Protein AF-A0AAX2ULY5-F1 (afdb_monomer_lite)

Foldseek 3Di:
DWDKDWDADDVGDIDIDDTDDCVVVDDDPPPAKDWDKDFPPVWDWDKAQADFDDAFPDDPDPDRFQQDPVDPDHHHSIDIDIPDDRMDTPDTDHPPVDADPPDGDDDDDDDPDPCPVDAGSSRD

pLDDT: mean 73.33, std 11.21, range [49.62, 93.56]

Organism: Aeromonas veronii (NCBI:txid654)

Radius of gyration: 32.69 Å; chains: 1; bounding box: 60×25×97 Å

Structure (mmCIF, N/CA/C/O backbone):
data_AF-A0AAX2ULY5-F1
#
_entry.id   AF-A0AAX2ULY5-F1
#
loop_
_atom_site.group_PDB
_atom_site.id
_atom_site.type_symbol
_atom_site.label_atom_id
_atom_site.label_alt_id
_atom_site.label_comp_id
_atom_site.label_asym_id
_atom_site.label_entity_id
_atom_site.label_seq_id
_atom_site.pdbx_PDB_ins_code
_atom_site.Cartn_x
_atom_site.Cartn_y
_atom_site.Cartn_z
_atom_site.occupancy
_atom_site.B_iso_or_equiv
_atom_site.auth_seq_id
_atom_site.auth_comp_id
_atom_site.auth_asym_id
_atom_site.auth_atom_id
_atom_site.pdbx_PDB_model_num
ATOM 1 N N . MET A 1 1 ? -23.574 -8.764 30.524 1.00 75.38 1 MET A N 1
ATOM 2 C CA . MET A 1 1 ? -22.582 -8.000 31.318 1.00 75.38 1 MET A CA 1
ATOM 3 C C . MET A 1 1 ? -23.320 -7.314 32.451 1.00 75.38 1 MET A C 1
ATOM 5 O O . MET A 1 1 ? -24.433 -6.867 32.214 1.00 75.38 1 MET A O 1
ATOM 9 N N . GLY A 1 2 ? -22.755 -7.254 33.658 1.00 85.94 2 GLY A N 1
ATOM 10 C CA . GLY A 1 2 ? -23.475 -6.703 34.805 1.00 85.94 2 GLY A CA 1
ATOM 11 C C . GLY A 1 2 ? -22.580 -5.938 35.765 1.00 85.94 2 GLY A C 1
ATOM 12 O O . GLY A 1 2 ? -21.387 -6.223 35.861 1.00 85.94 2 GLY A O 1
ATOM 13 N N . VAL A 1 3 ? -23.167 -4.960 36.449 1.00 88.88 3 VAL A N 1
ATOM 14 C CA . VAL A 1 3 ? -22.496 -4.150 37.472 1.00 88.88 3 VAL A CA 1
ATOM 15 C C . VAL A 1 3 ? -23.138 -4.428 38.823 1.00 88.88 3 VAL A C 1
ATOM 17 O O . VAL A 1 3 ? -24.356 -4.581 38.932 1.00 88.88 3 VAL A O 1
ATOM 20 N N . THR A 1 4 ? -22.302 -4.484 39.852 1.00 91.19 4 THR A N 1
ATOM 21 C CA . THR A 1 4 ? -22.703 -4.559 41.257 1.00 91.19 4 THR A CA 1
ATOM 22 C C . THR A 1 4 ? -22.016 -3.440 42.017 1.00 91.19 4 THR A C 1
ATOM 24 O O . THR A 1 4 ? -20.826 -3.195 41.817 1.00 91.19 4 THR A O 1
ATOM 27 N N . VAL A 1 5 ? -22.754 -2.774 42.896 1.00 88.44 5 VAL A N 1
ATOM 28 C CA . VAL A 1 5 ? -22.217 -1.729 43.767 1.00 88.44 5 VAL A CA 1
ATOM 29 C C . VAL A 1 5 ? -22.185 -2.264 45.188 1.00 88.44 5 VAL A C 1
ATOM 31 O O . VAL A 1 5 ? -23.179 -2.801 45.672 1.00 88.44 5 VAL A O 1
ATOM 34 N N . THR A 1 6 ? -21.046 -2.103 45.852 1.00 93.06 6 THR A N 1
ATOM 35 C CA . THR A 1 6 ? -20.894 -2.413 47.274 1.00 93.06 6 THR A CA 1
ATOM 36 C C . THR A 1 6 ? -20.906 -1.108 48.048 1.00 93.06 6 THR A C 1
ATOM 38 O O . THR A 1 6 ? -20.076 -0.234 47.798 1.00 93.06 6 THR A O 1
ATOM 41 N N . LEU A 1 7 ? -21.835 -0.980 48.988 1.00 88.75 7 LEU A N 1
ATOM 42 C CA . LEU A 1 7 ? -21.825 0.086 49.981 1.00 88.75 7 LEU A CA 1
ATOM 43 C C . LEU A 1 7 ? -21.235 -0.475 51.270 1.00 88.75 7 LEU A C 1
ATOM 45 O O . LEU A 1 7 ? -21.538 -1.609 51.640 1.00 88.75 7 LEU A O 1
ATOM 49 N N . ARG A 1 8 ? -20.387 0.317 51.922 1.00 93.19 8 ARG A N 1
ATOM 50 C CA . ARG A 1 8 ? -19.808 0.011 53.228 1.00 93.19 8 ARG A CA 1
ATOM 51 C C . ARG A 1 8 ? -20.004 1.210 54.138 1.00 93.19 8 ARG A C 1
ATOM 53 O O . ARG A 1 8 ? -19.679 2.322 53.717 1.00 93.19 8 ARG A O 1
ATOM 60 N N . ASP A 1 9 ? -20.552 1.003 55.322 1.00 88.38 9 ASP A N 1
ATOM 61 C CA . ASP A 1 9 ? -20.746 2.066 56.306 1.00 88.38 9 ASP A CA 1
ATOM 62 C C . ASP A 1 9 ? -19.586 2.134 57.317 1.00 88.38 9 ASP A C 1
ATOM 64 O O . ASP A 1 9 ? -18.521 1.531 57.139 1.00 88.38 9 ASP A O 1
ATOM 68 N N . GLY A 1 10 ? -19.746 3.001 58.318 1.00 86.56 10 GLY A N 1
ATOM 69 C CA . GLY A 1 10 ? -18.674 3.416 59.223 1.00 86.56 10 GLY A CA 1
ATOM 70 C C . GLY A 1 10 ? -18.206 2.337 60.199 1.00 86.56 10 GLY A C 1
ATOM 71 O O . GLY A 1 10 ? -17.070 2.417 60.665 1.00 86.56 10 GLY A O 1
ATOM 72 N N . ASP A 1 11 ? -19.032 1.335 60.486 1.00 89.44 11 ASP A N 1
ATOM 73 C CA . ASP A 1 11 ? -18.679 0.155 61.281 1.00 89.44 11 ASP A CA 1
ATOM 74 C C . ASP A 1 11 ? -18.407 -1.076 60.415 1.00 89.44 11 ASP A C 1
ATOM 76 O O . ASP A 1 11 ? -18.239 -2.175 60.943 1.00 89.44 11 ASP A O 1
ATOM 80 N N . ASN A 1 12 ? -18.164 -0.842 59.117 1.00 89.31 12 ASN A N 1
ATOM 81 C CA . ASN A 1 12 ? -17.539 -1.776 58.193 1.00 89.31 12 ASN A CA 1
ATOM 82 C C . ASN A 1 12 ? -18.486 -2.867 57.669 1.00 89.31 12 ASN A C 1
ATOM 84 O O . ASN A 1 12 ? -18.003 -3.780 56.982 1.00 89.31 12 ASN A O 1
ATOM 88 N N . ASP A 1 13 ? -19.788 -2.739 57.921 1.00 92.69 13 ASP A N 1
ATOM 89 C CA . ASP A 1 13 ? -20.824 -3.590 57.353 1.00 92.69 13 ASP A CA 1
ATOM 90 C C . ASP A 1 13 ? -20.985 -3.296 55.862 1.00 92.69 13 ASP A C 1
ATOM 92 O O . ASP A 1 13 ? -20.810 -2.172 55.390 1.00 92.69 13 ASP A O 1
ATOM 96 N N . THR A 1 14 ? -21.270 -4.337 55.076 1.00 93.44 14 THR A N 1
ATOM 97 C CA . THR A 1 14 ? -21.396 -4.208 53.621 1.00 93.44 14 THR A CA 1
ATOM 98 C C . THR A 1 14 ? -22.742 -4.689 53.128 1.00 93.44 14 THR A C 1
ATOM 100 O O . THR A 1 14 ? -23.167 -5.796 53.457 1.00 93.44 14 THR A O 1
ATOM 103 N N . VAL A 1 15 ? -23.340 -3.919 52.225 1.00 90.94 15 VAL A N 1
ATOM 104 C CA . VAL A 1 15 ? -24.467 -4.365 51.406 1.00 90.94 15 VAL A CA 1
ATOM 105 C C . VAL A 1 15 ? -24.083 -4.282 49.931 1.00 90.94 15 VAL A C 1
ATOM 107 O O . VAL A 1 15 ? -23.513 -3.290 49.475 1.00 90.94 15 VAL A O 1
ATOM 110 N N . GLN A 1 16 ? -24.369 -5.345 49.180 1.00 93.56 16 GLN A N 1
ATOM 111 C CA . GLN A 1 16 ? -24.197 -5.380 47.728 1.00 93.56 16 GLN A CA 1
ATOM 112 C C . GLN A 1 16 ? -25.535 -5.190 47.025 1.00 93.56 16 GLN A C 1
ATOM 114 O O . GLN A 1 16 ? -26.555 -5.744 47.439 1.00 93.56 16 GLN A O 1
ATOM 119 N N . SER A 1 17 ? -25.525 -4.432 45.930 1.00 90.00 17 SER A N 1
ATOM 120 C CA . SER A 1 17 ? -26.670 -4.354 45.031 1.00 90.00 17 SER A CA 1
ATOM 121 C C . SER A 1 17 ? -26.905 -5.693 44.328 1.00 90.00 17 SER A C 1
ATOM 123 O O . SER A 1 17 ? -25.974 -6.464 44.089 1.00 90.00 17 SER A O 1
ATOM 125 N N . ALA A 1 18 ? -28.142 -5.926 43.887 1.00 89.88 18 ALA A N 1
ATOM 126 C CA . ALA A 1 18 ? -28.394 -6.932 42.862 1.00 89.88 18 ALA A CA 1
ATOM 127 C C . ALA A 1 18 ? -27.599 -6.596 41.585 1.00 89.88 18 ALA A C 1
ATOM 129 O O . ALA A 1 18 ? -27.309 -5.424 41.314 1.00 89.88 18 ALA A O 1
ATOM 130 N N . THR A 1 19 ? -27.244 -7.617 40.804 1.00 91.38 19 THR A N 1
ATOM 131 C CA . THR A 1 19 ? -26.582 -7.423 39.511 1.00 91.38 19 THR A CA 1
ATOM 132 C C . THR A 1 19 ? -27.519 -6.682 38.565 1.00 91.38 19 THR A C 1
ATOM 134 O O . THR A 1 19 ? -28.572 -7.200 38.195 1.00 91.38 19 THR A O 1
ATOM 137 N N . ALA A 1 20 ? -27.130 -5.474 38.162 1.00 90.38 20 ALA A N 1
ATOM 138 C CA . ALA A 1 20 ? -27.830 -4.728 37.128 1.00 90.38 20 ALA A CA 1
ATOM 139 C C . ALA A 1 20 ? -27.329 -5.183 35.754 1.00 90.38 20 ALA A C 1
ATOM 141 O O . ALA A 1 20 ? -26.121 -5.169 35.505 1.00 90.38 20 ALA A O 1
ATOM 142 N N . ASP A 1 21 ? -28.244 -5.587 34.871 1.00 90.25 21 ASP A N 1
ATOM 143 C CA . ASP A 1 21 ? -27.906 -5.906 33.487 1.00 90.25 21 ASP A CA 1
ATOM 144 C C . ASP A 1 21 ? -27.646 -4.618 32.698 1.00 90.25 21 ASP A C 1
ATOM 146 O O . ASP A 1 21 ? -28.509 -3.748 32.590 1.00 90.25 21 ASP A O 1
ATOM 150 N N . ILE A 1 22 ? -26.445 -4.509 32.135 1.00 90.00 22 ILE A N 1
ATOM 151 C CA . ILE A 1 22 ? -26.019 -3.376 31.303 1.00 90.00 22 ILE A CA 1
ATOM 152 C C . ILE A 1 22 ? -25.714 -3.803 29.865 1.00 90.00 22 ILE A C 1
ATOM 154 O O . ILE A 1 22 ? -25.141 -3.035 29.093 1.00 90.00 22 ILE A O 1
ATOM 158 N N . SER A 1 23 ? -26.092 -5.023 29.479 1.00 84.69 23 SER A N 1
ATOM 159 C CA . SER A 1 23 ? -25.760 -5.601 28.171 1.00 84.69 23 SER A CA 1
ATOM 160 C C . SER A 1 23 ? -26.279 -4.765 26.992 1.00 84.69 23 SER A C 1
ATOM 162 O O . SER A 1 23 ? -25.667 -4.782 25.932 1.00 84.69 23 SER A O 1
ATOM 164 N N . GLY A 1 24 ? -27.367 -4.004 27.172 1.00 83.94 24 GLY A N 1
ATOM 165 C CA . GLY A 1 24 ? -27.899 -3.069 26.168 1.00 83.94 24 GLY A CA 1
ATOM 166 C C . GLY A 1 24 ? -27.387 -1.626 26.276 1.00 83.94 24 GLY A C 1
ATOM 167 O O . GLY A 1 24 ? -27.716 -0.801 25.428 1.00 83.94 24 GLY A O 1
ATOM 168 N N . GLN A 1 25 ? -26.615 -1.304 27.316 1.00 85.81 25 GLN A N 1
ATOM 169 C CA . GLN A 1 25 ? -26.086 0.043 27.569 1.00 85.81 25 GLN A CA 1
ATOM 170 C C . GLN A 1 25 ? -24.627 0.199 27.125 1.00 85.81 25 GLN A C 1
ATOM 172 O O . GLN A 1 25 ? -24.160 1.319 26.929 1.00 85.81 25 GLN A O 1
ATOM 177 N N . VAL A 1 26 ? -23.911 -0.915 26.944 1.00 81.06 26 VAL A N 1
ATOM 178 C CA . VAL A 1 26 ? -22.526 -0.937 26.465 1.00 81.06 26 VAL A CA 1
ATOM 179 C C . VAL A 1 26 ? -22.502 -1.423 25.022 1.00 81.06 26 VAL A C 1
ATOM 181 O O . VAL A 1 26 ? -22.869 -2.561 24.739 1.00 81.06 26 VAL A O 1
ATOM 184 N N . ARG A 1 27 ? -22.040 -0.567 24.104 1.00 77.81 27 ARG A N 1
ATOM 185 C CA . ARG A 1 27 ? -21.796 -0.933 22.704 1.00 77.81 27 ARG A CA 1
ATOM 186 C C . ARG A 1 27 ? -20.302 -0.900 22.420 1.00 77.81 27 ARG A C 1
ATOM 188 O O . ARG A 1 27 ? -19.677 0.149 22.542 1.00 77.81 27 ARG A O 1
ATOM 195 N N . PHE A 1 28 ? -19.754 -2.035 21.999 1.00 73.62 28 PHE A N 1
ATOM 196 C CA . PHE A 1 28 ? -18.431 -2.077 21.393 1.00 73.62 28 PHE A CA 1
ATOM 197 C C . PHE A 1 28 ? -18.589 -1.743 19.915 1.00 73.62 28 PHE A C 1
ATOM 199 O O . PHE A 1 28 ? -19.217 -2.483 19.156 1.00 73.62 28 PHE A O 1
ATOM 206 N N . ASN A 1 29 ? -18.071 -0.585 19.523 1.00 70.56 29 ASN A N 1
ATOM 207 C CA . ASN A 1 29 ? -17.915 -0.235 18.121 1.00 70.56 29 ASN A CA 1
ATOM 208 C C . ASN A 1 29 ? -16.634 -0.921 17.650 1.00 70.56 29 ASN A C 1
ATOM 210 O O . ASN A 1 29 ? -15.606 -0.268 17.551 1.00 70.56 29 ASN A O 1
ATOM 214 N N . ASP A 1 30 ? -16.674 -2.241 17.483 1.00 69.19 30 ASP A N 1
ATOM 215 C CA . ASP A 1 30 ? -15.568 -2.955 16.851 1.00 69.19 30 ASP A CA 1
ATOM 216 C C . ASP A 1 30 ? -15.600 -2.628 15.354 1.00 69.19 30 ASP A C 1
ATOM 218 O O . ASP A 1 30 ? -16.370 -3.204 14.578 1.00 69.19 30 ASP A O 1
ATOM 222 N N . ASP A 1 31 ? -14.847 -1.603 14.970 1.00 65.25 31 ASP A N 1
ATOM 223 C CA . ASP A 1 31 ? -14.542 -1.277 13.589 1.00 65.25 31 ASP A CA 1
ATOM 224 C C . ASP A 1 31 ? -13.243 -1.978 13.188 1.00 65.25 31 ASP A C 1
ATOM 226 O O . ASP A 1 31 ? -12.183 -1.370 13.101 1.00 65.25 31 ASP A O 1
ATOM 230 N N . GLY A 1 32 ? -13.336 -3.285 12.935 1.00 67.31 32 GLY A N 1
ATOM 231 C CA . GLY A 1 32 ? -12.184 -4.091 12.540 1.00 67.31 32 GLY A CA 1
ATOM 232 C C . GLY A 1 32 ? -11.387 -3.494 11.364 1.00 67.31 32 GLY A C 1
ATOM 233 O O . GLY A 1 32 ? -11.923 -2.746 10.535 1.00 67.31 32 GLY A O 1
ATOM 234 N N . PRO A 1 33 ? -10.096 -3.847 11.243 1.00 73.69 33 PRO A N 1
ATOM 235 C CA . PRO A 1 33 ? -9.167 -3.146 10.371 1.00 73.69 33 PRO A CA 1
ATOM 236 C C . PRO A 1 33 ? -9.600 -3.189 8.903 1.00 73.69 33 PRO A C 1
ATOM 238 O O . PRO A 1 33 ? -9.897 -4.255 8.351 1.00 73.69 33 PRO A O 1
ATOM 241 N N . ARG A 1 34 ? -9.558 -2.028 8.239 1.00 76.69 34 ARG A N 1
ATOM 242 C CA . ARG A 1 34 ? -9.854 -1.892 6.807 1.00 76.69 34 ARG A CA 1
ATOM 243 C C . ARG A 1 34 ? -8.652 -1.344 6.054 1.00 76.69 34 ARG A C 1
ATOM 245 O O . ARG A 1 34 ? -8.100 -0.304 6.402 1.00 76.69 34 ARG A O 1
ATOM 252 N N . VAL A 1 35 ? -8.311 -2.025 4.962 1.00 75.31 35 VAL A N 1
ATOM 253 C CA . VAL A 1 35 ? -7.209 -1.653 4.073 1.00 75.31 35 VAL A CA 1
ATOM 254 C C . VAL A 1 35 ? -7.685 -1.612 2.627 1.00 75.31 35 VAL A C 1
ATOM 256 O O . VAL A 1 35 ? -8.429 -2.486 2.182 1.00 75.31 35 VAL A O 1
ATOM 259 N N . ALA A 1 36 ? -7.258 -0.581 1.900 1.00 82.38 36 ALA A N 1
ATOM 260 C CA . ALA A 1 36 ? -7.498 -0.432 0.471 1.00 82.38 36 ALA A CA 1
ATOM 261 C C . ALA A 1 36 ? -6.158 -0.317 -0.264 1.00 82.38 36 ALA A C 1
ATOM 263 O O . ALA A 1 36 ? -5.345 0.559 0.039 1.00 82.38 36 ALA A O 1
ATOM 264 N N . ILE A 1 37 ? -5.950 -1.211 -1.230 1.00 81.06 37 ILE A N 1
ATOM 265 C CA . ILE A 1 37 ? -4.804 -1.207 -2.139 1.00 81.06 37 ILE A CA 1
ATOM 266 C C . ILE A 1 37 ? -5.314 -0.736 -3.493 1.00 81.06 37 ILE A C 1
ATOM 268 O O . ILE A 1 37 ? -6.341 -1.221 -3.971 1.00 81.06 37 ILE A O 1
ATOM 272 N N . SER A 1 38 ? -4.597 0.195 -4.113 1.00 84.06 38 SER A N 1
ATOM 273 C CA . SER A 1 38 ? -4.914 0.651 -5.462 1.00 84.06 38 SER A CA 1
ATOM 274 C C . SER A 1 38 ? -3.680 0.610 -6.352 1.00 84.06 38 SER A C 1
ATOM 276 O O . SER A 1 38 ? -2.552 0.849 -5.912 1.00 84.06 38 SER A O 1
ATOM 278 N N . VAL A 1 39 ? -3.915 0.271 -7.618 1.00 84.00 39 VAL A N 1
ATOM 279 C CA . VAL A 1 39 ? -2.911 0.377 -8.674 1.00 84.00 39 VAL A CA 1
ATOM 280 C C . VAL A 1 39 ? -2.938 1.802 -9.202 1.00 84.00 39 VAL A C 1
ATOM 282 O O . VAL A 1 39 ? -4.006 2.330 -9.520 1.00 84.00 39 VAL A O 1
ATOM 285 N N . ASN A 1 40 ? -1.764 2.412 -9.328 1.00 82.44 40 ASN A N 1
ATOM 286 C CA . ASN A 1 40 ? -1.628 3.686 -10.011 1.00 82.44 40 ASN A CA 1
ATOM 287 C C . ASN A 1 40 ? -1.657 3.449 -11.527 1.00 82.44 40 ASN A C 1
ATOM 289 O O . ASN A 1 40 ? -0.630 3.181 -12.146 1.00 82.44 40 ASN A O 1
ATOM 293 N N . SER A 1 41 ? -2.840 3.563 -12.132 1.00 81.44 41 SER A N 1
ATOM 294 C CA . SER A 1 41 ? -3.021 3.416 -13.584 1.00 81.44 41 SER A CA 1
ATOM 295 C C . SER A 1 41 ? -2.334 4.509 -14.409 1.00 81.44 41 SER A C 1
ATOM 297 O O . SER A 1 41 ? -2.218 4.372 -15.621 1.00 81.44 41 SER A O 1
ATOM 299 N N . SER A 1 42 ? -1.904 5.595 -13.764 1.00 84.00 42 SER A N 1
ATOM 300 C CA . SER A 1 42 ? -1.177 6.706 -14.382 1.00 84.00 42 SER A CA 1
ATOM 301 C C . SER A 1 42 ? 0.336 6.601 -14.172 1.00 84.00 42 SER A C 1
ATOM 303 O O . SER A 1 42 ? 1.075 7.502 -14.578 1.00 84.00 42 SER A O 1
ATOM 305 N N . ALA A 1 43 ? 0.810 5.533 -13.519 1.00 80.50 43 ALA A N 1
ATOM 306 C CA . ALA A 1 43 ? 2.231 5.255 -13.421 1.00 80.50 43 ALA A CA 1
ATOM 307 C C . ALA A 1 43 ? 2.765 4.951 -14.823 1.00 80.50 43 ALA A C 1
ATOM 309 O O . ALA A 1 43 ? 2.341 3.998 -15.474 1.00 80.50 43 ALA A O 1
ATOM 310 N N . VAL A 1 44 ? 3.701 5.776 -15.282 1.00 78.25 44 VAL A N 1
ATOM 311 C CA . VAL A 1 44 ? 4.359 5.616 -16.580 1.00 78.25 44 VAL A CA 1
ATOM 312 C C . VAL A 1 44 ? 5.834 5.363 -16.325 1.00 78.25 44 VAL A C 1
ATOM 314 O O . VAL A 1 44 ? 6.461 6.081 -15.542 1.00 78.25 44 VAL A O 1
ATOM 317 N N . ALA A 1 45 ? 6.382 4.341 -16.981 1.00 74.88 45 ALA A N 1
ATOM 318 C CA . ALA A 1 45 ? 7.821 4.157 -17.083 1.00 74.88 45 ALA A CA 1
ATOM 319 C C . ALA A 1 45 ? 8.350 5.121 -18.151 1.00 74.88 45 ALA A C 1
ATOM 321 O O . ALA A 1 45 ? 8.012 4.996 -19.328 1.00 74.88 45 ALA A O 1
ATOM 322 N N . GLY A 1 46 ? 9.127 6.114 -17.724 1.00 73.88 46 GLY A N 1
ATOM 323 C CA . GLY A 1 46 ? 9.842 7.012 -18.622 1.00 73.88 46 GLY A CA 1
ATOM 324 C C . GLY A 1 46 ? 11.219 6.443 -18.938 1.00 73.88 46 GLY A C 1
ATOM 325 O O . GLY A 1 46 ? 11.907 5.974 -18.029 1.00 73.88 46 GLY A O 1
ATOM 326 N N . LEU A 1 47 ? 11.603 6.496 -20.212 1.00 72.75 47 LEU A N 1
ATOM 327 C CA . LEU A 1 47 ? 12.968 6.239 -20.655 1.00 72.75 47 LEU A CA 1
ATOM 328 C C . LEU A 1 47 ? 13.735 7.567 -20.643 1.00 72.75 47 LEU A C 1
ATOM 330 O O . LEU A 1 47 ? 13.331 8.516 -21.311 1.00 72.75 47 LEU A O 1
ATOM 334 N N . ASP A 1 48 ? 14.794 7.646 -19.844 1.00 67.38 48 ASP A N 1
ATOM 335 C CA . ASP A 1 48 ? 15.701 8.793 -19.780 1.00 67.38 48 ASP A CA 1
ATOM 336 C C . ASP A 1 48 ? 16.999 8.436 -20.505 1.00 67.38 48 ASP A C 1
ATOM 338 O O . ASP A 1 48 ? 17.711 7.541 -20.053 1.00 67.38 48 ASP A O 1
ATOM 342 N N . GLU A 1 49 ? 17.263 9.131 -21.615 1.00 62.66 49 GLU A N 1
ATOM 343 C CA . GLU A 1 49 ? 18.416 8.939 -22.509 1.00 62.66 49 GLU A CA 1
ATOM 344 C C . GLU A 1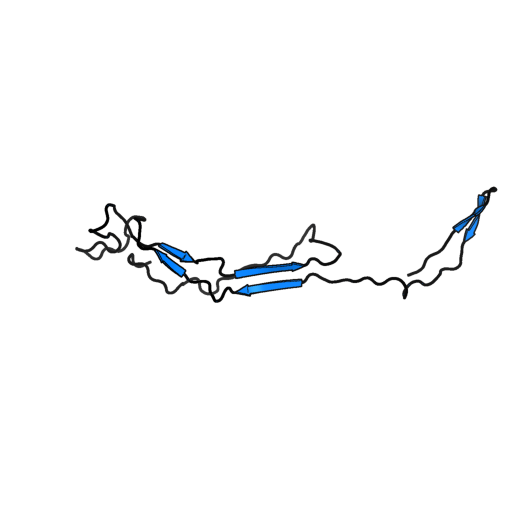 49 ? 19.520 10.004 -22.315 1.00 62.66 49 GLU A C 1
ATOM 346 O O . GLU A 1 49 ? 20.379 10.190 -23.171 1.00 62.66 49 GLU A O 1
ATOM 351 N N . SER A 1 50 ? 19.482 10.781 -21.224 1.00 64.56 50 SER A N 1
ATOM 352 C CA . SER A 1 50 ? 20.298 12.000 -21.086 1.00 64.56 50 SER A CA 1
ATOM 353 C C . SER A 1 50 ? 21.667 11.832 -20.406 1.00 64.56 50 SER A C 1
ATOM 355 O O . SER A 1 50 ? 22.359 12.833 -20.200 1.00 64.56 50 SER A O 1
ATOM 357 N N . GLY A 1 51 ? 22.106 10.615 -20.050 1.00 62.25 51 GLY A N 1
ATOM 358 C CA . GLY A 1 51 ? 23.369 10.433 -19.316 1.00 62.25 51 GLY A CA 1
ATOM 359 C C . GLY A 1 51 ? 24.054 9.075 -19.478 1.00 62.25 51 GLY A C 1
ATOM 360 O O . GLY A 1 51 ? 23.407 8.079 -19.755 1.00 62.25 51 GLY A O 1
ATOM 361 N N . ALA A 1 52 ? 25.374 9.027 -19.259 1.00 57.59 52 ALA A N 1
ATOM 362 C CA . ALA A 1 52 ? 26.180 7.809 -19.390 1.00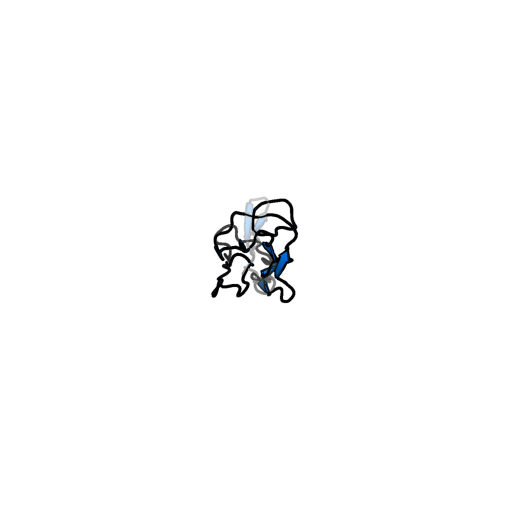 57.59 52 ALA A CA 1
ATOM 363 C C . ALA A 1 52 ? 25.933 6.805 -18.244 1.00 57.59 52 ALA A C 1
ATOM 365 O O . ALA A 1 52 ? 26.072 7.148 -17.067 1.00 57.59 52 ALA A O 1
ATOM 366 N N . SER A 1 53 ? 25.641 5.548 -18.574 1.00 60.28 53 SER A N 1
ATOM 367 C CA . SER A 1 53 ? 25.456 4.449 -17.622 1.00 60.28 53 SER A CA 1
ATOM 368 C C . SER A 1 53 ? 26.089 3.156 -18.143 1.00 60.28 53 SER A C 1
ATOM 370 O O . SER A 1 53 ? 25.656 2.637 -19.157 1.00 60.28 53 SER A O 1
ATOM 372 N N . GLY A 1 54 ? 27.072 2.602 -17.421 1.00 57.47 54 GLY A N 1
ATOM 373 C CA . GLY A 1 54 ? 27.536 1.201 -17.528 1.00 57.47 54 GLY A CA 1
ATOM 374 C C . GLY A 1 54 ? 28.158 0.725 -18.859 1.00 57.47 54 GLY A C 1
ATOM 375 O O . GLY A 1 54 ? 27.925 1.275 -19.921 1.00 57.47 54 GLY A O 1
ATOM 376 N N . THR A 1 55 ? 28.985 -0.326 -18.827 1.00 55.69 55 THR A N 1
ATOM 377 C CA . THR A 1 55 ? 29.638 -0.886 -20.035 1.00 55.69 55 THR A CA 1
ATOM 378 C C . THR A 1 55 ? 28.695 -1.763 -20.852 1.00 55.69 55 THR A C 1
ATOM 380 O O . THR A 1 55 ? 28.048 -2.633 -20.274 1.00 55.69 55 THR A O 1
ATOM 383 N N . ALA A 1 56 ? 28.715 -1.606 -22.184 1.00 57.84 56 ALA A N 1
ATOM 384 C CA . ALA A 1 56 ? 27.877 -2.373 -23.093 1.00 57.84 56 ALA A CA 1
ATOM 385 C C . ALA A 1 56 ? 28.141 -3.872 -23.208 1.00 57.84 56 ALA A C 1
ATOM 387 O O . ALA A 1 56 ? 29.280 -4.283 -23.391 1.00 57.84 56 ALA A O 1
ATOM 388 N N . THR A 1 57 ? 27.074 -4.681 -23.106 1.00 56.56 57 THR A N 1
ATOM 389 C CA . THR A 1 57 ? 27.140 -6.152 -23.203 1.00 56.56 57 THR A CA 1
ATOM 390 C C . THR A 1 57 ? 26.735 -6.703 -24.576 1.00 56.56 57 THR A C 1
ATOM 392 O O . THR A 1 57 ? 27.108 -7.830 -24.898 1.00 56.56 57 THR A O 1
ATOM 395 N N . LEU A 1 58 ? 26.041 -5.918 -25.413 1.00 49.62 58 LEU A N 1
ATOM 396 C CA . LEU A 1 58 ? 25.702 -6.282 -26.795 1.00 49.62 58 LEU A CA 1
ATOM 397 C C . LEU A 1 58 ? 26.740 -5.735 -27.786 1.00 49.62 58 LEU A C 1
ATOM 399 O O . LEU A 1 58 ? 26.840 -4.526 -28.004 1.00 49.62 58 LEU A O 1
ATOM 403 N N . ASP A 1 59 ? 27.477 -6.635 -28.432 1.00 56.22 59 ASP A N 1
ATOM 404 C CA . ASP A 1 59 ? 28.412 -6.312 -29.512 1.00 56.22 59 ASP A CA 1
ATOM 405 C C . ASP A 1 59 ? 27.701 -6.417 -30.874 1.00 56.22 59 ASP A C 1
ATOM 407 O O . ASP A 1 59 ? 27.273 -7.502 -31.275 1.00 56.22 59 ASP A O 1
ATOM 411 N N . THR A 1 60 ? 27.548 -5.293 -31.588 1.00 56.59 60 THR A N 1
ATOM 412 C CA . THR A 1 60 ? 27.010 -5.277 -32.966 1.00 56.59 60 THR A CA 1
ATOM 413 C C . THR A 1 60 ? 28.072 -4.959 -34.024 1.00 56.59 60 THR A C 1
ATOM 415 O O . THR A 1 60 ? 27.750 -4.584 -35.153 1.00 56.59 60 THR A O 1
ATOM 418 N N . GLY A 1 61 ? 29.354 -5.132 -33.688 1.00 65.62 61 GLY A N 1
ATOM 419 C CA . GLY A 1 61 ? 30.483 -4.855 -34.570 1.00 65.62 61 GLY A CA 1
ATOM 420 C C . GLY A 1 61 ? 30.856 -3.372 -34.572 1.00 65.62 61 GLY A C 1
ATOM 421 O O . GLY A 1 61 ? 31.304 -2.836 -33.567 1.00 65.62 61 GLY A O 1
ATOM 422 N N . ALA A 1 62 ? 30.700 -2.685 -35.709 1.00 61.88 62 ALA A N 1
ATOM 423 C CA . ALA A 1 62 ? 31.151 -1.293 -35.867 1.00 61.88 62 ALA A CA 1
ATOM 424 C C . ALA A 1 62 ? 30.356 -0.266 -35.033 1.00 61.88 62 ALA A C 1
ATOM 426 O O . ALA A 1 62 ? 30.803 0.866 -34.865 1.00 61.88 62 ALA A O 1
ATOM 427 N N . VAL A 1 63 ? 29.185 -0.652 -34.519 1.00 57.84 63 VAL A N 1
ATOM 428 C CA . VAL A 1 63 ? 28.343 0.170 -33.647 1.00 57.84 63 VAL A CA 1
ATOM 429 C C . VAL A 1 63 ? 28.251 -0.539 -32.298 1.00 57.84 63 VAL A C 1
ATOM 431 O O . VAL A 1 63 ? 27.660 -1.612 -32.189 1.00 57.84 63 VAL A O 1
ATOM 434 N N . VAL A 1 64 ? 28.842 0.037 -31.255 1.00 56.50 64 VAL A N 1
ATOM 435 C CA . VAL A 1 64 ? 28.646 -0.459 -29.886 1.00 56.50 64 VAL A CA 1
ATOM 436 C C . VAL A 1 64 ? 27.288 0.059 -29.420 1.00 56.50 64 VAL A C 1
ATOM 438 O O . VAL A 1 64 ? 27.150 1.246 -29.128 1.00 56.50 64 VAL A O 1
ATOM 441 N N . LYS A 1 65 ? 26.255 -0.795 -29.413 1.00 58.50 65 LYS A N 1
ATOM 442 C CA . LYS A 1 65 ? 24.902 -0.354 -29.057 1.00 58.50 65 LYS A CA 1
ATOM 443 C C . LYS A 1 65 ? 24.842 0.092 -27.597 1.00 58.50 65 LYS A C 1
ATOM 445 O O . LYS A 1 65 ? 25.261 -0.623 -26.693 1.00 58.50 65 LYS A O 1
ATOM 450 N N . GLY A 1 66 ? 24.325 1.304 -27.410 1.00 56.12 66 GLY A N 1
ATOM 451 C CA . GLY A 1 66 ? 24.267 2.008 -26.137 1.00 56.12 66 GLY A CA 1
ATOM 452 C C . GLY A 1 66 ? 25.323 3.100 -25.975 1.00 56.12 66 GLY A C 1
ATOM 453 O O . GLY A 1 66 ? 25.039 4.059 -25.276 1.00 56.12 66 GLY A O 1
ATOM 454 N N . ASN A 1 67 ? 26.471 3.029 -26.659 1.00 60.72 67 ASN A N 1
ATOM 455 C CA . ASN A 1 67 ? 27.440 4.124 -26.649 1.00 60.72 67 ASN A CA 1
ATOM 456 C C . ASN A 1 67 ? 27.059 5.158 -27.719 1.00 60.72 67 ASN A C 1
ATOM 458 O O . ASN A 1 67 ? 27.213 4.884 -28.910 1.00 60.72 67 ASN A O 1
ATOM 462 N N . ASP A 1 68 ? 26.542 6.313 -27.303 1.00 57.22 68 ASP A N 1
ATOM 463 C CA . ASP A 1 68 ? 26.236 7.422 -28.210 1.00 57.22 68 ASP A CA 1
ATOM 464 C C . ASP A 1 68 ? 27.529 8.196 -28.545 1.00 57.22 68 ASP A C 1
ATOM 466 O O . ASP A 1 68 ? 28.117 8.807 -27.650 1.00 57.22 68 ASP A O 1
ATOM 470 N N . PRO A 1 69 ? 28.011 8.169 -29.803 1.00 60.75 69 PRO A N 1
ATOM 471 C CA . PRO A 1 69 ? 29.240 8.856 -30.201 1.00 60.75 69 PRO A CA 1
ATOM 472 C C . PRO A 1 69 ? 29.138 10.389 -30.157 1.00 60.75 69 PRO A C 1
ATOM 474 O O . PRO A 1 69 ? 30.177 11.052 -30.181 1.00 60.75 69 PRO A O 1
ATOM 477 N N . ASP A 1 70 ? 27.928 10.948 -30.070 1.00 60.66 70 ASP A N 1
ATOM 478 C CA . ASP A 1 70 ? 27.685 12.389 -29.968 1.00 60.66 70 ASP A CA 1
ATOM 479 C C . ASP A 1 70 ? 27.604 12.871 -28.501 1.00 60.66 70 ASP A C 1
ATOM 481 O O . ASP A 1 70 ? 27.486 14.072 -28.235 1.00 60.66 70 ASP A O 1
ATOM 485 N N . VAL A 1 71 ? 27.736 11.957 -27.528 1.00 58.41 71 VAL A N 1
ATOM 486 C CA . VAL A 1 71 ? 27.737 12.239 -26.085 1.00 58.41 71 VAL A CA 1
ATOM 487 C C . VAL A 1 71 ? 29.095 11.875 -25.473 1.00 58.41 71 VAL A C 1
ATOM 489 O O . VAL A 1 71 ? 29.615 10.777 -25.630 1.00 58.41 71 VAL A O 1
ATOM 492 N N . SER A 1 72 ? 29.696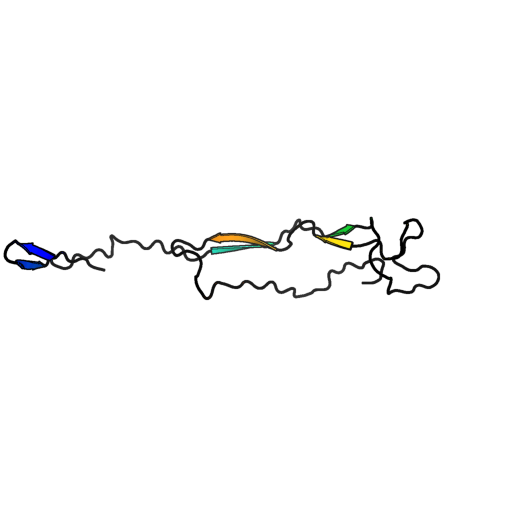 12.805 -24.723 1.00 62.38 72 SER A N 1
ATOM 493 C CA . SER A 1 72 ? 30.983 12.571 -24.051 1.00 62.38 72 SER A CA 1
ATOM 494 C C . SER A 1 72 ? 30.850 11.547 -22.915 1.00 62.38 72 SER A C 1
ATOM 496 O O . SER A 1 72 ? 30.328 11.866 -21.848 1.00 62.38 72 SER A O 1
ATOM 498 N N . GLY A 1 73 ? 31.403 10.351 -23.098 1.00 62.91 73 GLY A N 1
ATOM 499 C CA . GLY A 1 73 ? 31.437 9.285 -22.095 1.00 62.91 73 GLY A CA 1
ATOM 500 C C . GLY A 1 73 ? 31.548 7.912 -22.756 1.00 62.91 73 GLY A C 1
ATOM 501 O O . GLY A 1 73 ? 31.634 7.817 -23.973 1.00 62.91 73 GLY A O 1
ATOM 502 N N . ALA A 1 74 ? 31.578 6.847 -21.955 1.00 56.06 74 ALA A N 1
ATOM 503 C CA . ALA A 1 74 ? 31.421 5.480 -22.442 1.00 56.06 74 ALA A CA 1
ATOM 504 C C . ALA A 1 74 ? 30.301 4.802 -21.644 1.00 56.06 74 ALA A C 1
ATOM 506 O O . ALA A 1 74 ? 30.347 4.815 -20.412 1.00 56.06 74 ALA A O 1
ATOM 507 N N . GLY A 1 75 ? 29.321 4.221 -22.338 1.00 58.06 75 GLY A N 1
ATOM 508 C CA . GLY A 1 75 ? 28.240 3.434 -21.738 1.00 58.06 75 GLY A CA 1
ATOM 509 C C . GLY A 1 75 ? 26.857 3.716 -22.316 1.00 58.06 75 GLY A C 1
ATOM 510 O O . GLY A 1 75 ? 26.720 4.628 -23.121 1.00 58.06 75 GLY A O 1
ATOM 511 N N . TYR A 1 76 ? 25.852 2.933 -21.917 1.00 58.03 76 TYR A N 1
ATOM 512 C CA . TYR A 1 76 ? 24.450 3.104 -22.319 1.00 58.03 76 TYR A CA 1
ATOM 513 C C . TYR A 1 76 ? 23.906 4.460 -21.888 1.00 58.03 76 TYR A C 1
ATOM 515 O O . TYR A 1 76 ? 24.079 4.845 -20.734 1.00 58.03 76 TYR A O 1
ATOM 523 N N . ILE A 1 77 ? 23.172 5.148 -22.758 1.00 62.62 77 ILE A N 1
ATOM 524 C CA . ILE A 1 77 ? 22.545 6.427 -22.401 1.00 62.62 77 ILE A CA 1
ATOM 525 C C . ILE A 1 77 ? 21.224 6.291 -21.624 1.00 62.62 77 ILE A C 1
ATOM 527 O O . ILE A 1 77 ? 20.676 7.295 -21.184 1.00 62.62 77 ILE A O 1
ATOM 531 N N . SER A 1 78 ? 20.706 5.071 -21.433 1.00 61.78 78 SER A N 1
ATOM 532 C CA . SER A 1 78 ? 19.294 4.860 -21.093 1.00 61.78 78 SER A CA 1
ATOM 533 C C . SER A 1 78 ? 19.056 4.252 -19.708 1.00 61.78 78 SER A C 1
ATOM 535 O O . SER A 1 78 ? 19.570 3.182 -19.383 1.00 61.78 78 SER A O 1
ATOM 537 N N . LYS A 1 79 ? 18.180 4.879 -18.915 1.00 67.00 79 LYS A N 1
ATOM 538 C CA . LYS A 1 79 ? 17.581 4.283 -17.710 1.00 67.00 79 LYS A CA 1
ATOM 539 C C . LYS A 1 79 ? 16.056 4.391 -17.750 1.00 67.00 79 LYS A C 1
ATOM 541 O O . LYS A 1 79 ? 15.521 5.430 -18.126 1.00 67.00 79 LYS A O 1
ATOM 546 N N . ALA A 1 80 ? 15.350 3.337 -17.339 1.00 68.06 80 ALA A N 1
ATOM 547 C CA . ALA A 1 80 ? 13.894 3.358 -17.200 1.00 68.06 80 ALA A CA 1
ATOM 548 C C . ALA A 1 80 ? 13.502 3.536 -15.727 1.00 68.06 80 ALA A C 1
ATOM 550 O O . ALA A 1 80 ? 13.911 2.757 -14.866 1.00 68.06 80 ALA A O 1
ATOM 551 N N . SER A 1 81 ? 12.694 4.551 -15.428 1.00 73.38 81 SER A N 1
ATOM 552 C CA . SER A 1 81 ? 12.157 4.782 -14.080 1.00 73.38 81 SER A CA 1
ATOM 553 C C . SER A 1 81 ? 10.674 5.112 -14.141 1.00 73.38 81 SER A C 1
ATOM 555 O O . SER A 1 81 ? 10.237 5.832 -15.041 1.00 73.38 81 SER A O 1
ATOM 557 N N . SER A 1 82 ? 9.890 4.618 -13.183 1.00 74.19 82 SER A N 1
ATOM 558 C CA . SER A 1 82 ? 8.500 5.046 -13.042 1.00 74.19 82 SER A CA 1
ATOM 559 C C . SER A 1 82 ? 8.425 6.450 -12.439 1.00 74.19 82 SER A C 1
ATOM 561 O O . SER A 1 82 ? 9.203 6.811 -11.558 1.00 74.19 82 SER A O 1
ATOM 563 N N . ASN A 1 83 ? 7.448 7.240 -12.878 1.00 79.88 83 ASN A N 1
ATOM 564 C CA . ASN A 1 83 ? 7.168 8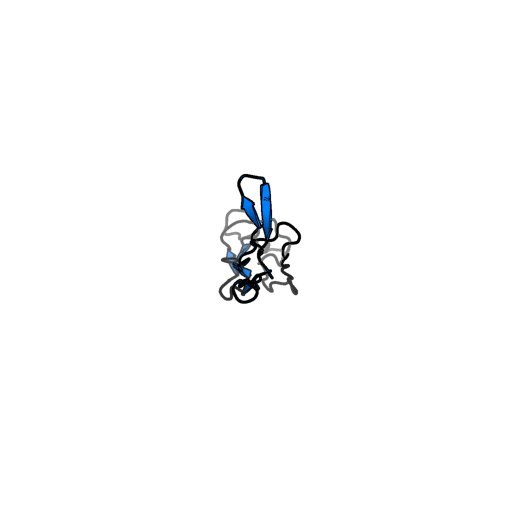.578 -12.336 1.00 79.88 83 ASN A CA 1
ATOM 565 C C . ASN A 1 83 ? 6.569 8.572 -10.907 1.00 79.88 83 ASN A C 1
ATOM 567 O O . ASN A 1 83 ? 6.284 9.630 -10.349 1.00 79.88 83 ASN A O 1
ATOM 571 N N . GLY A 1 84 ? 6.362 7.390 -10.319 1.00 78.75 84 GLY A N 1
ATOM 572 C CA . GLY A 1 84 ? 5.807 7.196 -8.984 1.00 78.75 84 GLY A CA 1
ATOM 573 C C . GLY A 1 84 ? 5.702 5.718 -8.601 1.00 78.75 84 GLY A C 1
ATOM 574 O O . GLY A 1 84 ? 6.116 4.830 -9.353 1.00 78.75 84 GLY A O 1
ATOM 575 N N . ALA A 1 85 ? 5.137 5.453 -7.419 1.00 77.75 85 ALA A N 1
ATOM 576 C CA . ALA A 1 85 ? 4.840 4.097 -6.967 1.00 77.75 85 ALA A CA 1
ATOM 577 C C . ALA A 1 85 ? 3.737 3.462 -7.834 1.00 77.75 85 ALA A C 1
ATOM 579 O O . ALA A 1 85 ? 2.703 4.083 -8.095 1.00 77.75 85 ALA A O 1
ATOM 580 N N . VAL A 1 86 ? 3.964 2.220 -8.271 1.00 76.81 86 VAL A N 1
ATOM 581 C CA . VAL A 1 86 ? 3.017 1.441 -9.094 1.00 76.81 86 VAL A CA 1
ATOM 582 C C . VAL A 1 86 ? 1.833 0.948 -8.258 1.00 76.81 86 VAL A C 1
ATOM 584 O O . VAL A 1 86 ? 0.693 0.924 -8.721 1.00 76.81 86 VAL A O 1
ATOM 587 N N . VAL A 1 87 ? 2.101 0.587 -7.004 1.00 78.81 87 VAL A N 1
ATOM 588 C CA . VAL A 1 87 ? 1.098 0.183 -6.022 1.00 78.81 87 VAL A CA 1
ATOM 589 C C . VAL A 1 87 ? 1.265 1.064 -4.800 1.00 78.81 87 VAL A C 1
ATOM 591 O O . VAL A 1 87 ? 2.371 1.188 -4.271 1.00 78.81 87 VAL A O 1
ATOM 594 N N . THR A 1 88 ? 0.159 1.643 -4.347 1.00 75.62 88 THR A N 1
ATOM 595 C CA . THR A 1 88 ? 0.137 2.491 -3.157 1.00 75.62 88 THR A CA 1
ATOM 596 C C . THR A 1 88 ? -0.909 1.972 -2.188 1.00 75.62 88 THR A C 1
ATOM 598 O O . THR A 1 88 ? -2.043 1.653 -2.562 1.00 75.62 88 THR A O 1
ATOM 601 N N . LEU A 1 89 ? -0.522 1.911 -0.918 1.00 76.25 89 LEU A N 1
ATOM 602 C CA . LEU A 1 89 ? -1.433 1.653 0.182 1.00 76.25 89 LEU A CA 1
ATOM 603 C C . LEU A 1 89 ? -2.117 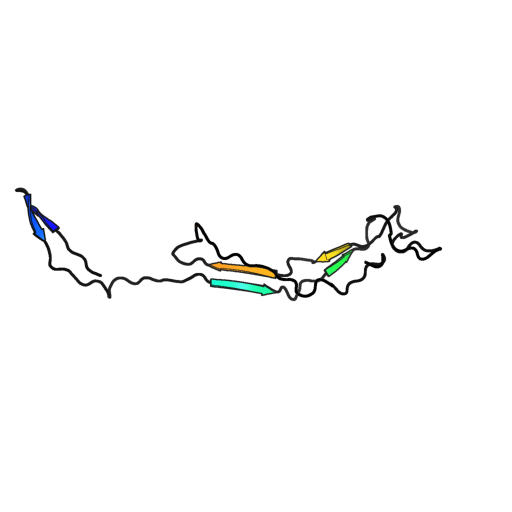2.969 0.557 1.00 76.25 89 LEU A C 1
ATOM 605 O O . LEU A 1 89 ? -1.480 3.874 1.086 1.00 76.25 89 LEU A O 1
ATOM 609 N N . THR A 1 90 ? -3.396 3.115 0.215 1.00 70.56 90 THR A N 1
ATOM 610 C CA . THR A 1 90 ? -4.095 4.409 0.316 1.00 70.56 90 THR A CA 1
ATOM 611 C C . THR A 1 90 ? -4.856 4.588 1.622 1.00 70.56 90 THR A C 1
ATOM 613 O O . THR A 1 90 ? -5.334 5.682 1.915 1.00 70.56 90 THR A O 1
ATOM 616 N N . THR A 1 91 ? -5.027 3.526 2.409 1.00 70.00 91 THR A N 1
ATOM 617 C CA . THR A 1 91 ? -5.693 3.616 3.711 1.00 70.00 91 THR A CA 1
ATOM 618 C C . THR A 1 91 ? -5.207 2.511 4.634 1.00 70.00 91 THR A C 1
ATOM 620 O O . THR A 1 91 ? -5.351 1.332 4.310 1.00 70.00 91 THR A O 1
ATOM 623 N N . GLU A 1 92 ? -4.705 2.911 5.799 1.00 70.56 92 GLU A N 1
ATOM 624 C CA . GLU A 1 92 ? -4.531 2.050 6.965 1.00 70.56 92 GLU A CA 1
ATOM 625 C C . GLU A 1 92 ? -5.440 2.578 8.076 1.00 70.56 92 GLU A C 1
ATOM 627 O O . GLU A 1 92 ? -5.152 3.600 8.696 1.00 70.56 92 GLU A O 1
ATOM 632 N N . ALA A 1 93 ? -6.575 1.913 8.289 1.00 74.75 93 ALA A N 1
ATOM 633 C CA . ALA A 1 93 ? -7.456 2.186 9.416 1.00 74.75 93 ALA A CA 1
ATOM 634 C C . ALA A 1 93 ? -7.443 0.962 10.326 1.00 74.75 93 ALA A C 1
ATOM 636 O O . ALA A 1 93 ? -7.925 -0.105 9.942 1.00 74.75 93 ALA A O 1
ATOM 637 N N . TYR A 1 94 ? -6.852 1.129 11.505 1.00 75.00 94 TYR A N 1
ATOM 638 C CA . TYR A 1 94 ? -6.708 0.061 12.488 1.00 75.00 94 TYR A CA 1
ATOM 639 C C . TYR A 1 94 ? -7.927 -0.094 13.394 1.00 75.00 94 TYR A C 1
ATOM 641 O O . TYR A 1 94 ? -7.964 -1.048 14.143 1.00 75.00 94 TYR A O 1
ATOM 649 N N . GLY A 1 95 ? -8.910 0.805 13.305 1.00 71.00 95 GLY A N 1
ATOM 650 C CA . GLY A 1 95 ? -10.042 0.816 14.224 1.00 71.00 95 GLY A CA 1
ATOM 651 C C . GLY A 1 95 ? -9.668 1.329 15.613 1.00 71.00 95 GLY A C 1
ATOM 652 O O . GLY A 1 95 ? -8.607 1.934 15.814 1.00 71.00 95 GLY A O 1
ATOM 653 N N . ALA A 1 96 ? -10.566 1.123 16.572 1.00 75.38 96 ALA A N 1
ATOM 654 C CA . ALA A 1 96 ? -10.429 1.603 17.945 1.00 75.38 96 ALA A CA 1
ATOM 655 C C . ALA A 1 96 ? -9.334 0.897 18.777 1.00 75.38 96 ALA A C 1
ATOM 657 O O . ALA A 1 96 ? -8.905 1.453 19.790 1.00 75.38 96 ALA A O 1
ATOM 658 N N . ASP A 1 97 ? -8.881 -0.299 18.387 1.00 73.88 97 ASP A N 1
ATOM 659 C CA . ASP A 1 97 ? -7.855 -1.088 19.092 1.00 73.88 97 ASP A CA 1
ATOM 660 C C . ASP A 1 97 ? -6.413 -0.765 18.657 1.00 73.88 97 ASP A C 1
ATOM 662 O O . ASP A 1 97 ? -5.461 -1.107 19.363 1.00 73.88 97 ASP A O 1
ATOM 666 N N . GLY A 1 98 ? -6.246 -0.017 17.563 1.00 76.81 98 GLY A N 1
ATOM 667 C CA . GLY A 1 98 ? -4.947 0.458 17.093 1.00 76.81 98 GLY A CA 1
ATOM 668 C C . GLY A 1 98 ? -4.120 -0.619 16.383 1.00 76.81 98 GLY A C 1
ATOM 669 O O . GLY A 1 98 ? -4.541 -1.753 16.177 1.00 76.81 98 GLY A O 1
ATOM 670 N N . ALA A 1 99 ? -2.924 -0.247 15.921 1.00 76.88 99 ALA A N 1
ATOM 671 C CA . ALA A 1 99 ? -2.083 -1.168 15.161 1.00 76.88 99 ALA A CA 1
ATOM 672 C C . ALA A 1 99 ? -1.654 -2.378 16.011 1.00 76.88 99 ALA A C 1
ATOM 674 O O . ALA A 1 99 ? -1.296 -2.243 17.182 1.00 76.88 99 ALA A O 1
ATOM 675 N N . ALA A 1 100 ? -1.633 -3.563 15.398 1.00 78.31 100 ALA A N 1
ATOM 676 C CA . ALA A 1 100 ? -1.231 -4.789 16.077 1.00 78.31 100 ALA A CA 1
ATOM 677 C C . ALA A 1 100 ? 0.220 -4.699 16.592 1.00 78.31 100 ALA A C 1
ATOM 679 O O . ALA A 1 100 ? 1.154 -4.517 15.811 1.00 78.31 100 ALA A O 1
ATOM 680 N N . VAL A 1 101 ? 0.413 -4.894 17.902 1.00 75.06 101 VAL A N 1
ATOM 681 C CA . VAL A 1 101 ? 1.737 -4.880 18.565 1.00 75.06 101 VAL A CA 1
ATOM 682 C C . VAL A 1 101 ? 2.601 -6.084 18.149 1.00 75.06 101 VAL A C 1
ATOM 684 O O . VAL A 1 101 ? 3.827 -5.999 18.139 1.00 75.06 101 VAL A O 1
ATOM 687 N N . ALA A 1 102 ? 1.974 -7.200 17.764 1.00 80.00 102 ALA A N 1
ATOM 688 C CA . ALA A 1 102 ? 2.629 -8.380 17.203 1.00 80.00 102 ALA A CA 1
ATOM 689 C C . ALA A 1 102 ? 1.720 -9.055 16.161 1.00 80.00 102 ALA A C 1
ATOM 691 O O . ALA A 1 102 ? 0.499 -9.032 16.297 1.00 80.00 102 ALA A O 1
ATOM 692 N N . GLY A 1 103 ? 2.309 -9.667 15.126 1.00 71.88 103 GLY A N 1
ATOM 693 C CA . GLY A 1 103 ? 1.551 -10.381 14.087 1.00 71.88 103 GLY A CA 1
ATOM 694 C C . GLY A 1 103 ? 0.759 -9.477 13.134 1.00 71.88 103 GLY A C 1
ATOM 695 O O . GLY A 1 103 ? -0.280 -9.897 12.628 1.00 71.88 103 GLY A O 1
ATOM 696 N N . SER A 1 104 ? 1.228 -8.242 12.900 1.00 73.44 104 SER A N 1
ATOM 697 C CA . SER A 1 104 ? 0.597 -7.321 11.945 1.00 73.44 104 SER A CA 1
ATOM 698 C C . SER A 1 104 ? 0.443 -7.959 10.558 1.00 73.44 104 SER A C 1
ATOM 700 O O . SER A 1 104 ? 1.243 -8.809 10.155 1.00 73.44 104 SER A O 1
ATOM 702 N N . LYS A 1 105 ? -0.598 -7.553 9.818 1.00 69.69 105 LYS A N 1
ATOM 703 C CA . LYS A 1 105 ? -0.839 -8.045 8.457 1.00 69.69 105 LYS A CA 1
ATOM 704 C C . LYS A 1 105 ? 0.340 -7.646 7.566 1.00 69.69 105 LYS A C 1
ATOM 706 O O . LYS A 1 105 ? 0.533 -6.470 7.279 1.00 69.69 105 LYS A O 1
ATOM 711 N N . VAL A 1 106 ? 1.100 -8.635 7.104 1.00 69.56 106 VAL A N 1
ATOM 712 C CA . VAL A 1 106 ? 2.160 -8.437 6.111 1.00 69.56 106 VAL A CA 1
ATOM 713 C C . VAL A 1 106 ? 1.540 -8.586 4.725 1.00 69.56 106 VAL A C 1
ATOM 715 O O . VAL A 1 106 ? 1.091 -9.670 4.355 1.00 69.56 106 VAL A O 1
ATOM 718 N N . TYR A 1 107 ? 1.487 -7.496 3.961 1.00 70.75 107 TYR A N 1
ATOM 719 C CA . TYR A 1 107 ? 1.097 -7.539 2.552 1.00 70.75 107 TYR A CA 1
ATOM 720 C C . TYR A 1 107 ? 2.317 -7.893 1.698 1.00 70.75 107 TYR A C 1
ATOM 722 O O . TYR A 1 107 ? 3.391 -7.328 1.891 1.00 70.75 107 TYR A O 1
ATOM 730 N N . ASN A 1 108 ? 2.152 -8.817 0.749 1.00 71.75 108 ASN A N 1
ATOM 731 C CA . ASN A 1 108 ? 3.191 -9.166 -0.216 1.00 71.75 108 ASN A CA 1
ATOM 732 C C . ASN A 1 108 ? 2.796 -8.685 -1.616 1.00 71.75 108 ASN A C 1
ATOM 734 O O . ASN A 1 108 ? 1.677 -8.947 -2.063 1.00 71.75 108 ASN A O 1
ATOM 738 N N . LEU A 1 109 ? 3.722 -8.033 -2.320 1.00 73.62 109 LEU A N 1
ATOM 739 C CA . LEU A 1 109 ? 3.577 -7.748 -3.744 1.00 73.62 109 LEU A CA 1
ATOM 740 C C . LEU A 1 109 ? 4.199 -8.899 -4.536 1.00 73.62 109 LEU A C 1
ATOM 742 O O . LEU A 1 109 ? 5.416 -9.067 -4.551 1.00 73.62 109 LEU A O 1
ATOM 746 N N . VAL A 1 110 ? 3.360 -9.682 -5.214 1.00 78.38 110 VAL A N 1
ATOM 747 C CA . VAL A 1 110 ? 3.824 -10.725 -6.135 1.00 78.38 110 VAL A CA 1
ATOM 748 C C . VAL A 1 110 ? 3.808 -10.172 -7.553 1.00 78.38 110 VAL A C 1
ATOM 750 O O . VAL A 1 110 ? 2.747 -9.861 -8.092 1.00 78.38 110 VAL A O 1
ATOM 753 N N . VAL A 1 111 ? 4.984 -10.084 -8.170 1.00 78.69 111 VAL A N 1
ATOM 754 C CA . VAL A 1 111 ? 5.116 -9.806 -9.603 1.00 78.69 111 VAL A CA 1
ATOM 755 C C . VAL A 1 111 ? 5.058 -11.143 -10.343 1.00 78.69 111 VAL A C 1
ATOM 757 O O . VAL A 1 111 ? 6.026 -11.897 -10.350 1.00 78.69 111 VAL A O 1
ATOM 760 N N . SER A 1 112 ? 3.903 -11.472 -10.930 1.00 79.94 112 SER A N 1
ATOM 761 C CA . SER A 1 112 ? 3.676 -12.759 -11.615 1.00 79.94 112 SER A CA 1
ATOM 762 C C . SER A 1 112 ? 4.388 -12.872 -12.966 1.00 79.94 112 SER A C 1
ATOM 764 O O . SER A 1 112 ? 4.586 -13.976 -13.466 1.00 79.94 112 SER A O 1
ATOM 766 N N . ASN A 1 113 ? 4.767 -11.740 -13.559 1.00 77.25 113 ASN A N 1
ATOM 767 C CA . ASN A 1 113 ? 5.617 -11.658 -14.738 1.00 77.25 113 ASN A CA 1
ATOM 768 C C . ASN A 1 113 ? 6.528 -10.431 -14.593 1.00 77.25 113 ASN A C 1
ATOM 770 O O . ASN A 1 113 ? 6.044 -9.302 -14.605 1.00 77.25 113 ASN A O 1
ATOM 774 N N . ALA A 1 114 ? 7.828 -10.663 -14.402 1.00 72.81 114 ALA A N 1
ATOM 775 C CA . ALA A 1 114 ? 8.822 -9.604 -14.226 1.00 72.81 114 ALA A CA 1
ATOM 776 C C . ALA A 1 114 ? 9.376 -9.068 -15.556 1.00 72.81 114 ALA A C 1
ATOM 778 O O . ALA A 1 114 ? 10.166 -8.126 -15.556 1.00 72.81 114 ALA A O 1
ATOM 779 N N . THR A 1 115 ? 8.975 -9.646 -16.690 1.00 78.88 115 THR A N 1
ATOM 780 C CA . THR A 1 115 ? 9.333 -9.125 -18.006 1.00 78.88 115 THR A CA 1
ATOM 781 C C . THR A 1 115 ? 8.514 -7.866 -18.264 1.00 78.88 115 THR A C 1
ATOM 783 O O . THR A 1 115 ? 7.316 -7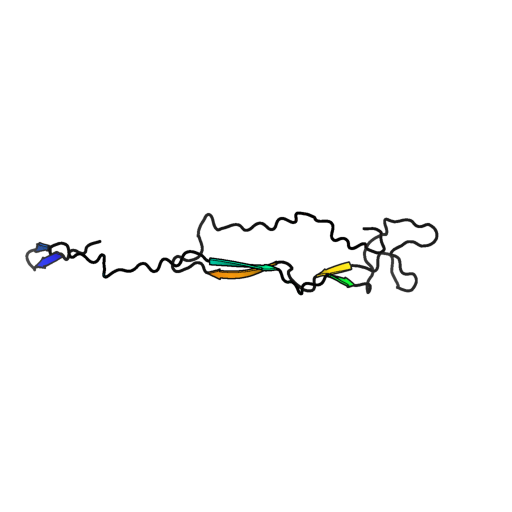.933 -18.532 1.00 78.88 115 THR A O 1
ATOM 786 N N . SER A 1 116 ? 9.168 -6.708 -18.184 1.00 72.19 116 SER A N 1
ATOM 787 C CA . SER A 1 116 ? 8.552 -5.399 -18.436 1.00 72.19 116 SER A CA 1
ATOM 788 C C . SER A 1 116 ? 8.075 -5.232 -19.884 1.00 72.19 116 SER A C 1
ATOM 790 O O . SER A 1 116 ? 7.224 -4.389 -20.155 1.00 72.19 116 SER A O 1
ATOM 792 N N . GLY A 1 117 ? 8.643 -6.005 -20.819 1.00 72.94 117 GLY A N 1
ATOM 793 C CA . GLY A 1 117 ? 8.460 -5.812 -22.259 1.00 72.94 117 GLY A CA 1
ATOM 794 C C . GLY A 1 117 ? 9.166 -4.563 -22.800 1.00 72.94 117 GLY A C 1
ATOM 795 O O . GLY A 1 117 ? 9.061 -4.280 -23.991 1.00 72.94 117 GLY A O 1
ATOM 796 N N . LEU A 1 118 ? 9.880 -3.827 -21.943 1.00 67.44 118 LEU A N 1
ATOM 797 C CA . LEU A 1 118 ? 10.769 -2.744 -22.337 1.00 67.44 118 LEU A CA 1
ATOM 798 C C . LEU A 1 118 ? 12.112 -3.362 -22.711 1.00 67.44 118 LEU A C 1
ATOM 800 O O . LEU A 1 118 ? 12.645 -4.150 -21.938 1.00 67.44 118 LEU A O 1
ATOM 804 N N . ALA A 1 119 ? 12.622 -2.996 -23.882 1.00 67.75 119 ALA A N 1
ATOM 805 C CA . ALA A 1 119 ? 13.979 -3.311 -24.294 1.00 67.75 119 ALA A CA 1
ATOM 806 C C . ALA A 1 119 ? 14.790 -2.017 -24.272 1.00 67.75 119 ALA A C 1
ATOM 808 O O . ALA A 1 119 ? 14.374 -1.015 -24.867 1.00 67.75 119 ALA A O 1
ATOM 809 N N . LEU A 1 120 ? 15.922 -2.029 -23.583 1.00 66.06 120 LEU A N 1
ATOM 810 C CA . LEU A 1 120 ? 16.898 -0.952 -23.637 1.00 66.06 120 LEU A CA 1
ATOM 811 C C . LEU A 1 120 ? 17.756 -1.097 -24.900 1.00 66.06 120 LEU A C 1
ATOM 813 O O . LEU A 1 120 ? 17.841 -2.157 -25.527 1.00 66.06 120 LEU A O 1
ATOM 817 N N . THR A 1 121 ? 18.422 -0.014 -25.302 1.00 58.91 121 THR A N 1
ATOM 818 C CA . THR A 1 121 ? 19.295 -0.026 -26.487 1.00 58.91 121 THR A CA 1
ATOM 819 C C . THR A 1 121 ? 20.476 -0.986 -26.348 1.00 58.91 121 THR A C 1
ATOM 821 O O . THR A 1 121 ? 21.097 -1.323 -27.352 1.00 58.91 121 THR A O 1
ATOM 824 N N . ASP A 1 122 ? 20.773 -1.437 -25.131 1.00 58.06 122 ASP A N 1
ATOM 825 C CA . ASP A 1 122 ? 21.796 -2.430 -24.819 1.00 58.06 122 ASP A CA 1
ATOM 826 C C . ASP A 1 122 ? 21.345 -3.889 -24.947 1.00 58.06 122 ASP A C 1
ATOM 828 O O . ASP A 1 122 ? 22.146 -4.793 -24.725 1.00 58.06 122 ASP A O 1
ATOM 832 N N . GLY A 1 123 ? 20.087 -4.133 -25.318 1.00 55.88 123 GLY A N 1
ATOM 833 C CA . GLY A 1 123 ? 19.536 -5.477 -25.465 1.00 55.88 123 GLY A CA 1
ATOM 834 C C . GLY A 1 123 ? 19.082 -6.148 -24.166 1.00 55.88 123 GLY A C 1
ATOM 835 O O . GLY A 1 123 ? 18.779 -7.342 -24.221 1.00 55.88 123 GLY A O 1
ATOM 836 N N . SER A 1 124 ? 19.028 -5.421 -23.042 1.00 55.47 124 SER A N 1
ATOM 837 C CA . SER A 1 124 ? 18.384 -5.855 -21.790 1.00 55.47 124 SER A CA 1
ATOM 838 C C . SER A 1 124 ? 16.923 -5.428 -21.660 1.00 55.47 124 SER A C 1
ATOM 840 O O . SER A 1 124 ? 16.493 -4.497 -22.384 1.00 55.47 124 SER A O 1
#

Secondary structure (DSSP, 8-state):
-EE--EEE-TT--EEEPP-EE-TTT--------EEEEEE-TT--EEEE-SS-BS----B-SSSBTTB-TTSSSSSB--EEEESS-SEEEEEEE--TT-S-SSS--------S--------TT--

Sequence (124 aa):
MGVTVTLRDGDNDTVQSATADISGQVRFNDDGPRVAISVNSSAVAGLDESGASGTATLDTGAVVKGNDPDVSGAGYISKASSNGAVVTLTTEAYGADGAAVAGSKVYNLVVSNATSGLALTDGS